Protein AF-A0A1H7DGD6-F1 (afdb_monomer_lite)

Sequence (61 aa):
MTDATAAVSPLRRHMIDDMSLRNLSPPTQRSYIHADNRFSRHFSRSPELLGLEDVRAVRSI

Radius of gyration: 13.09 Å; chains: 1; bounding box: 31×40×25 Å

pLDDT: mean 83.64, std 15.9, range [36.81, 97.94]

Structure (mmCIF, N/CA/C/O backbone):
data_AF-A0A1H7DGD6-F1
#
_entry.id   AF-A0A1H7DGD6-F1
#
loop_
_atom_site.group_PDB
_atom_site.id
_atom_site.type_symbol
_atom_site.label_atom_id
_atom_site.label_alt_id
_atom_site.label_comp_id
_atom_site.label_asym_id
_atom_site.label_entity_id
_atom_site.label_seq_id
_atom_site.pdbx_PDB_ins_code
_atom_site.Cartn_x
_atom_site.Cartn_y
_atom_site.Cartn_z
_atom_site.occupancy
_atom_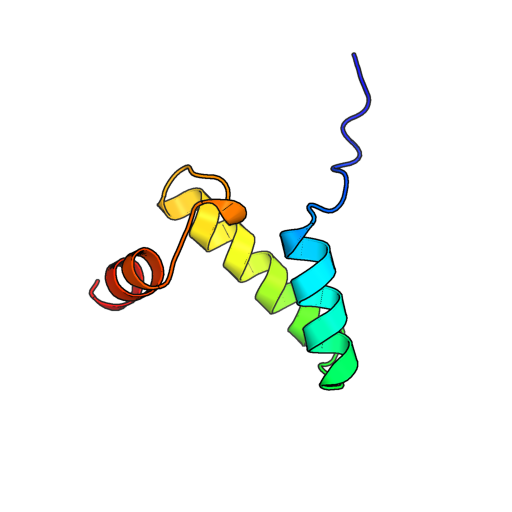site.B_iso_or_equiv
_atom_site.auth_seq_id
_atom_site.auth_comp_id
_atom_site.auth_asym_id
_atom_site.auth_atom_id
_atom_site.pdbx_PDB_model_num
ATOM 1 N N . MET A 1 1 ? -6.120 26.028 7.353 1.00 36.81 1 MET A N 1
ATOM 2 C CA . MET A 1 1 ? -6.486 25.192 6.190 1.00 36.81 1 MET A CA 1
ATOM 3 C C . MET A 1 1 ? -5.193 24.633 5.622 1.00 36.81 1 MET A C 1
ATOM 5 O O . MET A 1 1 ? -4.576 25.267 4.781 1.00 36.81 1 MET A O 1
ATOM 9 N N . THR A 1 2 ? -4.697 23.543 6.208 1.00 37.22 2 THR A N 1
ATOM 10 C CA . THR A 1 2 ? -3.424 22.921 5.823 1.00 37.22 2 THR A CA 1
ATOM 11 C C . THR A 1 2 ? -3.633 22.103 4.563 1.00 37.22 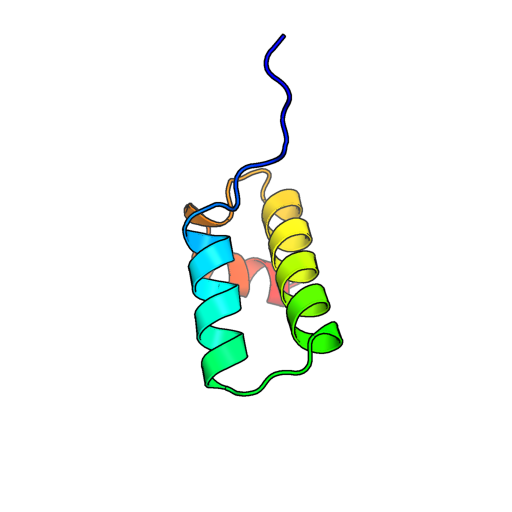2 THR A C 1
ATOM 13 O O . THR A 1 2 ? -4.481 21.213 4.535 1.00 37.22 2 THR A O 1
ATOM 16 N N . ASP A 1 3 ? -2.877 22.462 3.534 1.00 40.88 3 ASP A N 1
ATOM 17 C CA . ASP A 1 3 ? -2.841 21.817 2.235 1.00 40.88 3 ASP A CA 1
ATOM 18 C C . ASP A 1 3 ? -2.512 20.327 2.396 1.00 40.88 3 ASP A C 1
ATOM 20 O O . ASP A 1 3 ? -1.398 19.937 2.749 1.00 40.88 3 ASP A O 1
ATOM 24 N N . ALA A 1 4 ? -3.531 19.491 2.211 1.00 44.78 4 ALA A N 1
ATOM 25 C CA . ALA A 1 4 ? -3.452 18.044 2.295 1.00 44.78 4 ALA A CA 1
ATOM 26 C C . ALA A 1 4 ? -2.836 17.480 1.008 1.00 44.78 4 ALA A C 1
ATOM 28 O O . ALA A 1 4 ? -3.439 16.650 0.326 1.00 44.78 4 ALA A O 1
ATOM 29 N N . THR A 1 5 ? -1.609 17.898 0.689 1.00 44.19 5 THR A N 1
ATOM 30 C CA . THR A 1 5 ? -0.726 17.076 -0.135 1.00 44.19 5 THR A CA 1
ATOM 31 C C . THR A 1 5 ? -0.497 15.812 0.682 1.00 44.19 5 THR A C 1
ATOM 33 O O . THR A 1 5 ? 0.317 15.811 1.601 1.00 44.19 5 THR A O 1
ATOM 36 N N . ALA A 1 6 ? -1.334 14.795 0.452 1.00 55.41 6 ALA A N 1
ATOM 37 C CA . ALA A 1 6 ? -1.413 13.585 1.255 1.00 55.41 6 ALA A CA 1
ATOM 38 C C . ALA A 1 6 ? -0.009 13.009 1.443 1.00 55.41 6 ALA A C 1
ATOM 40 O O . ALA A 1 6 ? 0.540 12.386 0.531 1.00 55.41 6 ALA A O 1
ATOM 41 N N . ALA A 1 7 ? 0.585 13.270 2.609 1.00 59.38 7 ALA A N 1
ATOM 42 C CA . ALA A 1 7 ? 1.893 12.755 2.947 1.00 59.38 7 ALA A CA 1
ATOM 43 C C . ALA A 1 7 ? 1.846 11.241 2.731 1.00 59.38 7 ALA A C 1
ATOM 45 O O . ALA A 1 7 ? 0.900 10.568 3.155 1.00 59.38 7 ALA A O 1
ATOM 46 N N . VAL A 1 8 ? 2.815 10.717 1.982 1.00 69.12 8 VAL A N 1
ATOM 47 C CA . VAL A 1 8 ? 2.923 9.279 1.735 1.00 69.12 8 VAL A CA 1
ATOM 48 C C . VAL A 1 8 ? 2.997 8.601 3.102 1.00 69.12 8 VAL A C 1
ATOM 50 O O . VAL A 1 8 ? 3.947 8.839 3.843 1.00 69.12 8 VAL A O 1
ATOM 53 N N . SER A 1 9 ? 1.982 7.805 3.452 1.00 82.56 9 SER A N 1
ATOM 54 C CA . SER A 1 9 ? 1.975 7.080 4.722 1.00 82.56 9 SER A CA 1
ATOM 55 C C . SER A 1 9 ? 3.180 6.133 4.795 1.00 82.56 9 SER A C 1
ATOM 57 O O . SER A 1 9 ? 3.629 5.651 3.745 1.00 82.56 9 SER A O 1
ATOM 59 N N . PRO A 1 10 ? 3.706 5.836 5.996 1.00 88.50 10 PRO A N 1
ATOM 60 C CA . PRO A 1 10 ? 4.779 4.860 6.175 1.00 88.50 10 PRO A CA 1
ATOM 61 C C . PRO A 1 10 ? 4.519 3.543 5.435 1.00 88.50 10 PRO A C 1
ATOM 63 O O . PRO A 1 10 ? 5.385 3.073 4.700 1.00 88.50 10 PRO A O 1
ATOM 66 N N . LEU A 1 11 ? 3.300 2.998 5.518 1.00 87.69 11 LEU A N 1
ATOM 67 C CA . LEU A 1 11 ? 2.946 1.781 4.783 1.00 87.69 11 LEU A CA 1
ATOM 68 C C . LEU A 1 11 ? 3.053 1.953 3.263 1.00 87.69 11 LEU A C 1
ATOM 70 O O . LEU A 1 11 ? 3.611 1.096 2.580 1.00 87.69 11 LEU A O 1
ATOM 74 N N . ARG A 1 12 ? 2.572 3.075 2.715 1.00 89.06 12 ARG A N 1
ATOM 75 C CA . ARG A 1 12 ? 2.653 3.336 1.271 1.00 89.06 12 ARG A CA 1
ATOM 76 C C . ARG A 1 12 ? 4.103 3.457 0.804 1.00 89.06 12 ARG A C 1
ATOM 78 O O . ARG A 1 12 ? 4.417 2.996 -0.290 1.00 89.06 12 ARG A O 1
ATOM 85 N N . ARG A 1 13 ? 4.976 4.053 1.620 1.00 91.19 13 ARG A N 1
ATOM 86 C CA . ARG A 1 13 ? 6.421 4.121 1.366 1.00 91.19 13 ARG A CA 1
ATOM 87 C C . ARG A 1 13 ? 7.015 2.713 1.296 1.00 91.19 13 ARG A C 1
ATOM 89 O O . ARG A 1 13 ? 7.597 2.368 0.275 1.00 91.19 13 ARG A O 1
ATOM 96 N N . HIS A 1 14 ? 6.757 1.885 2.310 1.00 92.38 14 HIS A N 1
ATOM 97 C CA . HIS A 1 14 ? 7.232 0.501 2.351 1.00 92.38 14 HIS A CA 1
ATOM 98 C C . HIS A 1 14 ? 6.749 -0.327 1.159 1.00 92.38 14 HIS A C 1
ATOM 100 O O . HIS A 1 14 ? 7.549 -1.018 0.538 1.00 92.38 14 HIS A O 1
ATOM 106 N N . MET A 1 15 ? 5.475 -0.206 0.772 1.00 91.94 15 MET A N 1
ATOM 107 C CA . MET A 1 15 ? 4.967 -0.884 -0.422 1.00 91.94 15 MET A CA 1
ATOM 108 C C . MET A 1 15 ? 5.738 -0.470 -1.682 1.00 91.94 15 MET A C 1
ATOM 110 O O . MET A 1 15 ? 6.090 -1.324 -2.490 1.00 91.94 15 MET A O 1
ATOM 114 N N . ILE A 1 16 ? 6.000 0.827 -1.879 1.00 92.81 16 ILE A N 1
ATOM 115 C CA . ILE A 1 16 ? 6.750 1.320 -3.047 1.00 92.81 16 ILE A CA 1
ATOM 116 C C . ILE A 1 16 ? 8.186 0.794 -3.036 1.00 92.81 16 ILE A C 1
ATOM 118 O O . ILE A 1 16 ? 8.666 0.337 -4.076 1.00 92.81 16 ILE A O 1
ATOM 122 N N . ASP A 1 17 ? 8.847 0.830 -1.880 1.00 95.50 17 ASP A N 1
ATOM 123 C CA . ASP A 1 17 ? 10.224 0.366 -1.717 1.00 95.50 17 ASP A CA 1
ATOM 124 C C . ASP A 1 17 ? 10.327 -1.141 -2.014 1.00 95.50 17 ASP A C 1
ATOM 126 O O . ASP A 1 17 ? 11.140 -1.554 -2.845 1.00 95.50 17 ASP A O 1
ATOM 130 N N . ASP A 1 18 ? 9.429 -1.954 -1.449 1.00 96.44 18 ASP A N 1
ATOM 131 C CA . ASP A 1 18 ? 9.366 -3.401 -1.683 1.00 96.44 18 ASP A CA 1
ATOM 132 C C . ASP A 1 18 ? 9.103 -3.741 -3.152 1.00 96.44 18 ASP A C 1
ATOM 134 O O . ASP A 1 18 ? 9.709 -4.654 -3.721 1.00 96.44 18 ASP A O 1
ATOM 138 N N . MET A 1 19 ? 8.182 -3.019 -3.790 1.00 97.06 19 MET A N 1
ATOM 139 C CA . MET A 1 19 ? 7.864 -3.237 -5.197 1.00 97.06 19 MET A CA 1
ATOM 140 C C . MET A 1 19 ? 9.008 -2.801 -6.118 1.00 97.06 19 MET A C 1
ATOM 142 O O . MET A 1 19 ? 9.250 -3.458 -7.132 1.00 97.06 19 MET A O 1
ATOM 146 N N . SER A 1 20 ? 9.725 -1.733 -5.763 1.00 95.50 20 SER A N 1
ATOM 147 C CA . SER A 1 20 ? 10.903 -1.259 -6.498 1.00 95.50 20 SER A CA 1
ATOM 148 C C . SER A 1 20 ? 12.064 -2.243 -6.372 1.00 95.50 20 SER A C 1
ATOM 150 O O . SER A 1 20 ? 12.675 -2.586 -7.380 1.00 95.50 20 SER A O 1
ATOM 152 N N . LEU A 1 21 ? 12.297 -2.791 -5.174 1.00 97.94 21 LEU A N 1
ATOM 153 C CA . LEU A 1 21 ? 13.286 -3.847 -4.937 1.00 97.94 21 LEU A CA 1
ATOM 154 C C . LEU A 1 21 ? 13.008 -5.104 -5.781 1.00 97.94 21 LEU A C 1
ATOM 156 O O . LEU A 1 21 ? 13.931 -5.780 -6.228 1.00 97.94 21 LEU A O 1
ATOM 160 N N . ARG A 1 22 ? 11.729 -5.401 -6.039 1.00 97.69 22 ARG A N 1
ATOM 161 C CA . ARG A 1 22 ? 11.278 -6.518 -6.889 1.00 97.69 22 ARG A CA 1
ATOM 162 C C . ARG A 1 22 ? 11.197 -6.174 -8.381 1.00 97.69 22 ARG A C 1
ATOM 164 O O . ARG A 1 22 ? 10.721 -7.001 -9.155 1.00 97.69 22 ARG A O 1
ATOM 171 N N . ASN A 1 23 ? 11.631 -4.981 -8.791 1.00 97.62 23 ASN A N 1
ATOM 172 C CA . ASN A 1 23 ? 11.548 -4.480 -10.167 1.00 97.62 23 ASN A CA 1
ATOM 173 C C . ASN A 1 23 ? 10.124 -4.502 -10.758 1.00 97.62 23 ASN A C 1
ATOM 175 O O . ASN A 1 23 ? 9.941 -4.705 -11.961 1.00 97.62 23 ASN A O 1
ATOM 179 N N . LEU A 1 24 ? 9.090 -4.289 -9.934 1.00 97.31 24 LEU A N 1
ATOM 180 C CA . LEU A 1 24 ? 7.731 -4.157 -10.455 1.00 97.31 24 LEU A CA 1
ATOM 181 C C . LEU A 1 24 ? 7.599 -2.865 -11.257 1.00 97.31 24 LEU A C 1
ATOM 183 O O . LEU A 1 24 ? 8.010 -1.790 -10.815 1.00 97.31 24 LEU A O 1
ATOM 187 N N . SER A 1 25 ? 6.959 -2.971 -12.422 1.00 96.69 25 SER A N 1
ATOM 188 C CA . SER A 1 25 ? 6.752 -1.833 -13.315 1.00 96.69 25 SER A CA 1
ATOM 189 C C . SER A 1 25 ? 5.947 -0.714 -12.629 1.00 96.69 25 SER A C 1
ATOM 191 O O . SER A 1 25 ? 5.060 -1.010 -11.821 1.00 96.69 25 SER A O 1
ATOM 193 N N . PRO A 1 26 ? 6.157 0.572 -12.967 1.00 94.56 26 PRO A N 1
ATOM 194 C CA . PRO A 1 26 ? 5.366 1.666 -12.398 1.00 94.56 26 PRO A CA 1
ATOM 195 C C . PRO A 1 26 ? 3.837 1.489 -12.538 1.00 94.56 26 PRO A C 1
ATOM 197 O O . PRO A 1 26 ? 3.116 1.807 -11.589 1.00 94.56 26 PRO A O 1
ATOM 200 N N . PRO A 1 27 ? 3.292 0.955 -13.656 1.00 96.31 27 PRO A N 1
ATOM 201 C CA . PRO A 1 27 ? 1.879 0.570 -13.733 1.00 96.31 27 PRO A CA 1
ATOM 202 C C . PRO A 1 27 ? 1.452 -0.469 -12.688 1.00 96.31 27 PRO A C 1
ATOM 204 O O . PRO A 1 27 ? 0.398 -0.320 -12.064 1.00 96.31 27 PRO A O 1
ATOM 207 N N . THR A 1 28 ? 2.274 -1.497 -12.461 1.00 94.94 28 THR A N 1
ATOM 208 C CA . THR A 1 28 ? 2.031 -2.513 -11.428 1.00 94.94 28 THR A CA 1
ATOM 209 C C . THR A 1 28 ? 2.027 -1.873 -10.041 1.00 94.94 28 THR A C 1
ATOM 211 O O . THR A 1 28 ? 1.087 -2.088 -9.280 1.00 94.94 28 THR A O 1
ATOM 214 N N . GLN A 1 29 ? 3.003 -1.011 -9.741 1.00 95.38 29 GLN A N 1
ATOM 215 C CA . GLN A 1 29 ? 3.079 -0.310 -8.456 1.00 95.38 29 GLN A CA 1
ATOM 216 C C . GLN A 1 29 ? 1.821 0.518 -8.171 1.00 95.38 29 GLN A C 1
ATOM 218 O O . GLN A 1 29 ? 1.217 0.405 -7.104 1.00 95.38 29 GLN A O 1
ATOM 223 N N . ARG A 1 30 ? 1.366 1.301 -9.159 1.00 94.56 30 ARG A N 1
ATOM 224 C CA . ARG A 1 30 ? 0.124 2.084 -9.049 1.00 94.56 30 ARG A 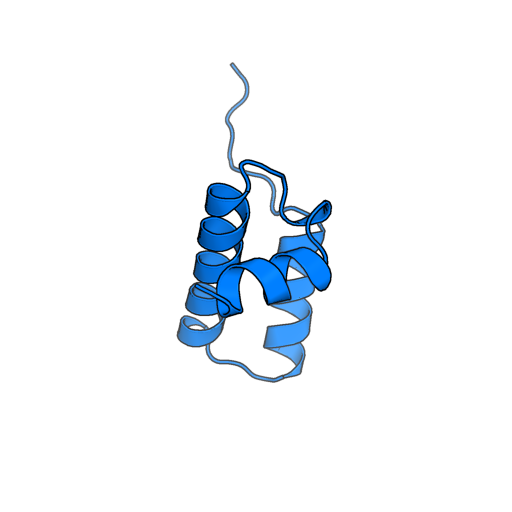CA 1
ATOM 225 C C . ARG A 1 30 ? -1.096 1.204 -8.795 1.00 94.56 30 ARG A C 1
ATOM 227 O O . ARG A 1 30 ? -1.951 1.578 -7.996 1.00 94.56 30 ARG A O 1
ATOM 234 N N . SER A 1 31 ? -1.165 0.043 -9.442 1.00 95.19 31 SER A N 1
ATOM 235 C CA . SER A 1 31 ? -2.281 -0.896 -9.278 1.00 95.19 31 SER A CA 1
ATOM 236 C C . SER A 1 31 ? -2.349 -1.449 -7.852 1.00 95.19 31 SER A C 1
ATOM 238 O O . SER A 1 31 ? -3.426 -1.490 -7.263 1.00 95.19 31 SER A O 1
ATOM 240 N N . TYR A 1 32 ? -1.204 -1.791 -7.261 1.00 92.81 32 TYR A N 1
ATOM 241 C CA . TYR A 1 32 ? -1.127 -2.269 -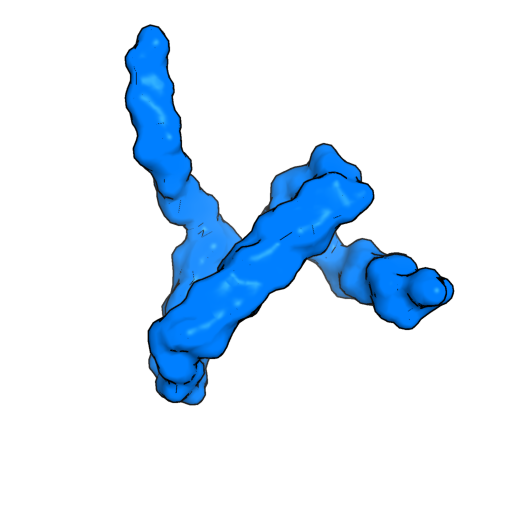5.877 1.00 92.81 32 TYR A CA 1
ATOM 242 C C . TYR A 1 32 ? -1.486 -1.175 -4.863 1.00 92.81 32 TYR A C 1
ATOM 244 O O . TYR A 1 32 ? -2.275 -1.420 -3.954 1.00 92.81 32 TYR A O 1
ATOM 252 N N . ILE A 1 33 ? -0.995 0.055 -5.051 1.00 92.19 33 ILE A N 1
ATOM 253 C CA . ILE A 1 33 ? -1.368 1.197 -4.195 1.00 92.19 33 ILE A CA 1
ATOM 254 C C . ILE A 1 33 ? -2.871 1.499 -4.303 1.00 92.19 33 ILE A C 1
ATOM 256 O O . ILE A 1 33 ? -3.519 1.879 -3.326 1.00 92.19 33 ILE A O 1
ATOM 260 N N . HIS A 1 34 ? -3.454 1.353 -5.494 1.00 92.00 34 HIS A N 1
ATOM 261 C CA . HIS A 1 34 ? -4.891 1.525 -5.677 1.00 92.00 34 HIS A CA 1
ATOM 262 C C . HIS A 1 34 ? -5.695 0.420 -4.978 1.00 92.00 34 HIS A C 1
ATOM 264 O O . HIS A 1 34 ? -6.712 0.714 -4.347 1.00 92.00 34 HIS A O 1
ATOM 270 N N . ALA A 1 35 ? -5.226 -0.829 -5.045 1.00 91.12 35 ALA A N 1
ATOM 271 C CA . ALA A 1 35 ? -5.840 -1.950 -4.343 1.00 91.12 35 ALA A CA 1
ATOM 272 C C . ALA A 1 35 ? -5.846 -1.734 -2.822 1.00 91.12 35 ALA A C 1
ATOM 274 O O . ALA A 1 35 ? -6.891 -1.911 -2.202 1.00 91.12 35 ALA A O 1
ATOM 275 N N . ASP A 1 36 ? -4.740 -1.258 -2.246 1.00 89.19 36 ASP A N 1
ATOM 276 C CA . ASP A 1 36 ? -4.635 -0.900 -0.824 1.00 89.19 36 ASP A CA 1
ATOM 277 C C . ASP A 1 36 ? -5.650 0.182 -0.409 1.00 89.19 36 ASP A C 1
ATOM 279 O O . ASP A 1 36 ? -6.396 0.031 0.562 1.00 89.19 36 ASP A O 1
ATOM 283 N N . ASN A 1 37 ? -5.786 1.241 -1.214 1.00 89.06 37 ASN A N 1
ATOM 284 C CA . ASN A 1 37 ? -6.797 2.275 -0.977 1.00 89.06 37 ASN A CA 1
ATOM 285 C C . ASN A 1 37 ? -8.227 1.717 -1.033 1.00 89.06 37 ASN A C 1
ATOM 287 O O . ASN A 1 37 ? -9.083 2.103 -0.235 1.00 89.06 37 AS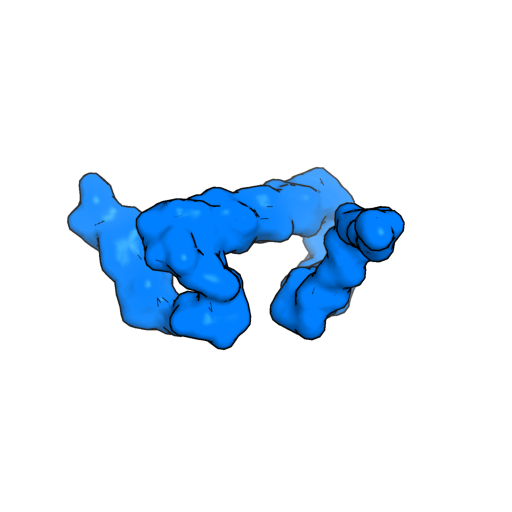N A O 1
ATOM 291 N N . ARG A 1 38 ? -8.512 0.824 -1.987 1.00 89.50 38 ARG A N 1
ATOM 292 C CA . ARG A 1 38 ? -9.832 0.193 -2.113 1.00 89.50 38 ARG A CA 1
ATOM 293 C C . ARG A 1 38 ? -10.117 -0.735 -0.932 1.00 89.50 38 ARG A C 1
ATOM 295 O O . ARG A 1 38 ? -11.230 -0.721 -0.414 1.00 89.50 38 ARG A O 1
ATOM 302 N N . PHE A 1 39 ? -9.116 -1.490 -0.499 1.00 88.06 39 PHE A N 1
ATOM 303 C CA . PHE A 1 39 ? -9.184 -2.379 0.654 1.00 88.06 39 PHE A CA 1
ATOM 304 C C . PHE A 1 39 ? -9.453 -1.597 1.946 1.00 88.06 39 PHE A C 1
ATOM 306 O O . PHE A 1 39 ? -10.423 -1.873 2.645 1.00 88.06 39 PHE A O 1
ATOM 313 N N . SER A 1 40 ? -8.705 -0.519 2.177 1.00 89.19 40 SER A N 1
ATOM 314 C CA . SER A 1 40 ? -8.920 0.413 3.295 1.00 89.19 40 SER A CA 1
ATOM 315 C C . SER A 1 40 ? -10.347 0.953 3.349 1.00 89.19 40 SER A C 1
ATOM 317 O O . SER A 1 40 ? -10.990 0.973 4.399 1.00 89.19 40 SER A O 1
ATOM 319 N N . ARG A 1 41 ? -10.875 1.363 2.188 1.00 89.44 41 ARG A N 1
ATOM 320 C CA . ARG A 1 41 ? -12.247 1.869 2.059 1.00 89.44 41 ARG A CA 1
ATOM 321 C C . ARG A 1 41 ? -13.297 0.811 2.380 1.00 89.44 41 ARG A C 1
ATOM 323 O O . ARG A 1 41 ? -14.318 1.167 2.954 1.00 89.44 41 ARG A O 1
ATOM 330 N N . HIS A 1 42 ? -13.054 -0.457 2.050 1.00 88.62 42 HIS A N 1
ATOM 331 C CA . HIS A 1 42 ? -13.981 -1.544 2.374 1.00 88.62 42 HIS A CA 1
ATOM 332 C C . HIS A 1 42 ? -14.186 -1.685 3.890 1.00 88.62 42 HIS A C 1
ATOM 334 O O . HIS A 1 42 ? -15.313 -1.858 4.341 1.00 88.62 42 HIS A O 1
ATOM 340 N N . PHE A 1 43 ? -13.121 -1.519 4.678 1.00 88.38 43 PHE A N 1
ATOM 341 C CA . PHE A 1 43 ? -13.181 -1.601 6.141 1.00 88.38 43 PHE A CA 1
ATOM 342 C C . PHE A 1 43 ? -13.398 -0.258 6.842 1.00 88.38 43 PHE A C 1
ATOM 344 O O . PHE A 1 43 ? -13.566 -0.230 8.059 1.00 88.38 43 PHE A O 1
ATOM 351 N N . SER A 1 44 ? -13.381 0.858 6.104 1.00 90.12 44 SER A N 1
ATOM 352 C CA . SER A 1 44 ? -13.401 2.221 6.662 1.00 90.12 44 SER A CA 1
ATOM 353 C C . SER A 1 44 ? -12.316 2.454 7.726 1.00 90.12 44 SER A C 1
ATOM 355 O O . SER A 1 44 ? -12.525 3.168 8.706 1.00 90.12 44 SER A O 1
ATOM 357 N 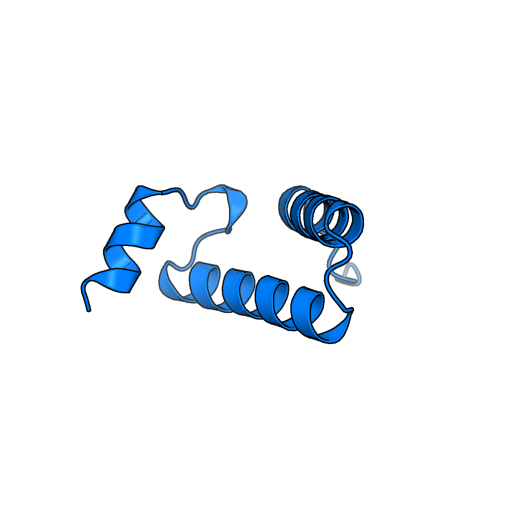N . ARG A 1 45 ? -11.147 1.831 7.545 1.00 87.69 45 ARG A N 1
ATOM 358 C CA . ARG A 1 45 ? -9.999 1.887 8.461 1.00 87.69 45 ARG A CA 1
ATOM 359 C C . ARG A 1 45 ? -8.735 2.257 7.694 1.00 87.69 45 ARG A C 1
ATOM 361 O O . ARG A 1 45 ? -8.652 2.045 6.487 1.00 87.69 45 ARG A O 1
ATOM 368 N N . SER A 1 46 ? -7.752 2.807 8.408 1.00 86.00 46 SER A N 1
ATOM 369 C CA . SER A 1 46 ? -6.407 2.999 7.854 1.00 86.00 46 SER A CA 1
ATOM 370 C C . SER A 1 46 ? -5.825 1.641 7.439 1.00 86.00 46 SER A C 1
ATOM 372 O O . SER A 1 46 ? -5.963 0.695 8.218 1.00 86.00 46 SER A O 1
ATOM 374 N N . PRO A 1 47 ? -5.149 1.525 6.281 1.00 84.75 47 PRO A N 1
ATOM 375 C CA . PRO A 1 47 ? -4.524 0.268 5.865 1.00 84.75 47 PRO A CA 1
ATOM 376 C C . PRO A 1 47 ? -3.452 -0.213 6.847 1.00 84.75 47 PRO A C 1
ATOM 378 O O . PRO A 1 47 ? -3.218 -1.407 6.965 1.00 84.75 47 PRO A O 1
ATOM 381 N N . GLU A 1 48 ? -2.865 0.697 7.626 1.00 86.69 48 GLU A N 1
ATOM 382 C CA . GLU A 1 48 ? -1.912 0.377 8.700 1.00 86.69 48 GLU A CA 1
ATOM 383 C C . GLU A 1 48 ? -2.542 -0.403 9.863 1.00 86.69 48 GLU A C 1
ATOM 385 O O . GLU A 1 48 ? -1.832 -1.007 10.660 1.00 86.69 48 GLU A O 1
ATOM 390 N N . LEU A 1 49 ? -3.873 -0.384 9.964 1.00 86.12 49 LEU A N 1
ATOM 391 C CA . LEU A 1 49 ? -4.643 -1.104 10.976 1.00 86.12 49 LEU A CA 1
ATOM 392 C C . LEU A 1 49 ? -5.290 -2.378 10.422 1.00 86.12 49 LEU A C 1
ATOM 394 O O . LEU A 1 49 ? -6.024 -3.040 11.154 1.00 86.12 49 LEU A O 1
ATOM 398 N N . LEU A 1 50 ? -5.070 -2.692 9.142 1.00 86.00 50 LEU A N 1
ATOM 399 C CA . LEU A 1 50 ? -5.632 -3.867 8.492 1.00 86.00 50 LEU A CA 1
ATOM 400 C C . LEU A 1 50 ? -4.573 -4.961 8.371 1.00 86.00 50 LEU A C 1
ATOM 402 O O . LEU A 1 50 ? -3.435 -4.714 7.976 1.00 86.00 50 LEU A O 1
ATOM 406 N N . GLY A 1 51 ? -4.958 -6.181 8.731 1.00 84.06 51 GLY A N 1
ATOM 407 C CA . GLY A 1 51 ? -4.065 -7.331 8.803 1.00 84.06 51 GLY A CA 1
ATOM 408 C C . GLY A 1 51 ? -4.484 -8.482 7.895 1.00 84.06 51 GLY A C 1
ATOM 409 O O . GLY A 1 51 ? -5.378 -8.381 7.056 1.00 84.06 51 GLY A O 1
ATOM 410 N N . LEU A 1 52 ? -3.832 -9.629 8.089 1.00 84.75 52 LEU A N 1
ATOM 411 C CA . LEU A 1 52 ? -4.087 -10.836 7.300 1.00 84.75 52 LEU A CA 1
ATOM 412 C C . LEU A 1 52 ? -5.539 -11.331 7.417 1.00 84.75 52 LEU A C 1
ATOM 414 O O . LEU A 1 52 ? -6.092 -11.840 6.444 1.00 84.75 52 LEU A O 1
ATOM 418 N N . GLU A 1 53 ? -6.163 -11.167 8.583 1.00 86.56 53 GLU A N 1
ATOM 419 C CA . GLU A 1 53 ? -7.554 -11.577 8.806 1.00 86.56 53 GLU A CA 1
ATOM 420 C C . GLU A 1 53 ? -8.539 -10.748 7.967 1.00 86.56 53 GLU A C 1
ATOM 422 O O . GLU A 1 53 ? -9.441 -11.309 7.344 1.00 86.56 53 GLU A O 1
ATOM 427 N N . ASP A 1 54 ? -8.307 -9.440 7.828 1.00 87.31 54 ASP A N 1
ATOM 428 C CA . ASP A 1 54 ? -9.113 -8.569 6.963 1.00 87.31 54 ASP A CA 1
ATOM 429 C C . ASP A 1 54 ? -8.968 -8.966 5.480 1.00 87.31 54 ASP A C 1
ATOM 431 O O . ASP A 1 54 ? -9.930 -8.944 4.707 1.00 87.31 54 ASP A O 1
ATOM 435 N N . VAL A 1 55 ? -7.773 -9.416 5.071 1.00 83.12 55 VAL A N 1
ATOM 436 C CA . VAL A 1 55 ? -7.531 -9.928 3.710 1.00 83.12 55 VAL A CA 1
ATOM 437 C C . VAL A 1 55 ? -8.339 -11.204 3.454 1.00 83.12 55 VAL A C 1
ATOM 439 O O . VAL A 1 55 ? -8.918 -11.369 2.376 1.00 83.12 55 VAL A O 1
ATOM 442 N N . ARG A 1 56 ? -8.413 -12.110 4.438 1.00 86.44 56 ARG A N 1
ATOM 443 C CA . ARG A 1 56 ? -9.222 -13.339 4.343 1.00 86.44 56 ARG A CA 1
ATOM 444 C C . ARG A 1 56 ? -10.717 -13.029 4.263 1.00 86.44 56 ARG A C 1
ATOM 446 O O . ARG A 1 56 ? -11.421 -13.693 3.500 1.00 86.44 56 ARG A O 1
ATOM 453 N N . ALA A 1 57 ? -11.181 -12.017 4.997 1.00 83.50 57 ALA A N 1
ATOM 454 C CA . ALA A 1 57 ? -12.579 -11.596 4.991 1.00 83.50 57 ALA A CA 1
ATOM 455 C C . ALA A 1 57 ? -13.031 -11.108 3.603 1.00 83.50 57 ALA A C 1
ATOM 457 O O . ALA A 1 57 ? -14.077 -11.533 3.125 1.00 83.50 57 ALA A O 1
ATOM 458 N N . VAL A 1 58 ? -12.210 -10.313 2.903 1.00 76.50 58 VAL A N 1
ATOM 459 C CA . VAL A 1 58 ? -12.523 -9.846 1.533 1.00 76.50 58 VAL A CA 1
ATOM 460 C C . VAL A 1 58 ? -12.529 -10.977 0.503 1.00 76.50 58 VAL A C 1
ATOM 462 O O . VAL A 1 58 ? -13.271 -10.911 -0.471 1.00 76.50 58 VAL A O 1
ATOM 465 N N . ARG A 1 59 ? -11.710 -12.020 0.687 1.00 72.75 59 ARG A N 1
ATOM 466 C CA . ARG A 1 59 ? -11.596 -13.141 -0.265 1.00 72.75 59 ARG A CA 1
ATOM 467 C C . ARG A 1 59 ? -12.735 -14.168 -0.153 1.00 72.75 59 ARG A C 1
ATOM 469 O O . ARG A 1 59 ? -12.846 -15.031 -1.018 1.00 72.75 59 ARG A O 1
ATOM 476 N N . SER A 1 60 ? -13.537 -14.102 0.907 1.00 68.06 60 SER A N 1
ATOM 477 C CA . SER A 1 60 ? -14.590 -15.085 1.208 1.00 68.06 60 SER A CA 1
ATOM 478 C C . SER A 1 60 ? -15.999 -14.617 0.810 1.00 68.06 60 SER A C 1
ATOM 480 O O . SER A 1 60 ? -16.979 -15.238 1.218 1.00 68.06 60 SER A O 1
ATOM 482 N N . ILE A 1 61 ? -16.091 -13.530 0.037 1.00 55.31 61 ILE A N 1
ATOM 483 C CA . ILE A 1 61 ? -17.321 -12.945 -0.522 1.00 55.31 61 ILE A CA 1
ATOM 484 C C . ILE A 1 61 ? -17.294 -13.150 -2.036 1.00 55.31 61 ILE A C 1
ATOM 486 O O . ILE A 1 61 ? -18.350 -13.515 -2.595 1.00 55.31 61 ILE A O 1
#

Secondary structure (DSSP, 8-state):
---------HHHHHHHHHHHHTT--HHHHHHHHHHHHHHHHHHTS-GGG--HHHHHHHHT-

Foldseek 3Di:
DDPPPPDQDPVLVVLVVVCVVVVNDPVRNVVVVVVLVVLCVVVVHHSVPDDPVSVVVVVVD